Protein AF-A0A5C7B0N8-F1 (afdb_monomer_lite)

Radius of gyration: 20.18 Å; chains: 1; bounding box: 50×17×53 Å

pLDDT: mean 97.22, std 4.33, range [67.12, 98.81]

Organism: NCBI:txid237018

Sequence (92 aa):
MDKLEKVEMMDKILREFDDLKNSQTSVLKKISKIEADNINLGVGLLEKKLPDMWQNVDANLNLVTSLEEEFQAYRDKYYTDNNIKALQDAEE

Secondary structure (DSSP, 8-state):
--HHHHHHHHHHHHHHHHHHHHHHHHHHHHHHHHHHHHHHH--HHHHHHHHHHHHHHHHHHHHHHHHHHHHHHHHHHHHHHTTHHHHHHHH-

Foldseek 3Di:
DPLLVVLVVLVVVLVVLVVLLVVLVVVLVVLVVVVVVCVVVVDVVSVPVSVVVNVVSVVVSVVSVVVSVVSVVVSVCSCVVVVVVVVVVVVD

Structure (mmCIF, N/CA/C/O backbone):
data_AF-A0A5C7B0N8-F1
#
_entry.id   AF-A0A5C7B0N8-F1
#
loop_
_atom_site.group_PDB
_atom_site.id
_atom_site.type_symbol
_atom_site.label_atom_id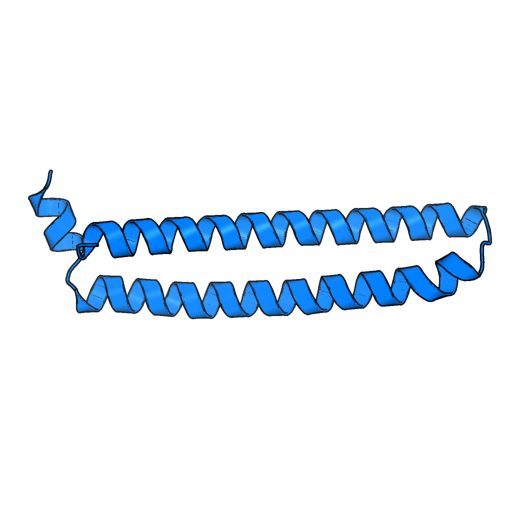
_atom_site.label_alt_id
_atom_site.label_comp_id
_atom_site.label_asym_id
_atom_site.label_entity_id
_atom_site.label_seq_id
_atom_site.pdbx_PDB_ins_code
_atom_site.Cartn_x
_atom_site.Cartn_y
_atom_site.Cartn_z
_atom_site.occupancy
_atom_site.B_iso_or_equiv
_atom_site.auth_seq_id
_atom_site.auth_comp_id
_atom_site.auth_asym_id
_atom_site.auth_atom_id
_atom_site.pdbx_PDB_model_num
ATOM 1 N N . MET A 1 1 ? 14.852 12.827 -17.835 1.00 77.69 1 MET A N 1
ATOM 2 C CA . MET A 1 1 ? 15.235 11.504 -17.340 1.00 77.69 1 MET A CA 1
ATOM 3 C C . MET A 1 1 ? 15.513 10.610 -18.520 1.00 77.69 1 MET A C 1
ATOM 5 O O . MET A 1 1 ? 14.613 10.441 -19.354 1.00 77.69 1 MET A O 1
ATOM 9 N N . ASP A 1 2 ? 16.738 10.117 -18.623 1.00 94.62 2 ASP A N 1
ATOM 10 C CA . ASP A 1 2 ? 17.076 9.049 -19.558 1.00 94.62 2 ASP A CA 1
ATOM 11 C C . ASP A 1 2 ? 16.368 7.733 -19.173 1.00 94.62 2 ASP A C 1
ATOM 13 O O . ASP A 1 2 ? 15.496 7.685 -18.297 1.00 94.62 2 ASP A O 1
ATOM 17 N N . LYS A 1 3 ? 16.648 6.663 -19.917 1.00 96.50 3 LYS A N 1
ATOM 18 C CA . LYS A 1 3 ? 15.959 5.387 -19.721 1.00 96.50 3 LYS A CA 1
ATOM 19 C C . LYS A 1 3 ? 16.334 4.712 -18.399 1.00 96.50 3 LYS A C 1
ATOM 21 O O . LYS A 1 3 ? 15.456 4.069 -17.826 1.00 96.50 3 LYS A O 1
ATOM 26 N N . LEU A 1 4 ? 17.572 4.870 -17.940 1.00 96.12 4 LEU A N 1
ATOM 27 C CA . LEU A 1 4 ? 18.079 4.291 -16.700 1.00 96.12 4 LEU A CA 1
ATOM 28 C C . LEU A 1 4 ? 17.545 5.063 -15.499 1.00 96.12 4 LEU A C 1
ATOM 30 O O . LEU A 1 4 ? 16.895 4.463 -14.646 1.00 96.12 4 LEU A O 1
ATOM 34 N N . GLU A 1 5 ? 17.643 6.393 -15.526 1.00 96.69 5 GLU A N 1
ATOM 35 C CA . GLU A 1 5 ? 17.077 7.281 -14.504 1.00 96.69 5 GLU A CA 1
ATOM 36 C C . GLU A 1 5 ? 15.569 7.035 -14.314 1.00 96.69 5 GLU A C 1
ATOM 38 O O . GLU A 1 5 ? 15.041 7.084 -13.202 1.00 96.69 5 GLU A O 1
ATOM 43 N N . LYS A 1 6 ? 14.841 6.734 -15.401 1.00 97.94 6 LYS A N 1
ATOM 44 C CA . LYS A 1 6 ? 13.420 6.364 -15.321 1.00 97.94 6 LYS A CA 1
ATOM 45 C C . LYS A 1 6 ? 13.193 5.050 -14.578 1.00 97.94 6 LYS A C 1
ATOM 47 O O . LYS A 1 6 ? 12.266 4.999 -13.776 1.00 97.94 6 LYS A O 1
ATOM 52 N N . VAL A 1 7 ? 13.985 4.009 -14.841 1.00 97.62 7 VAL A N 1
ATOM 53 C CA . VAL A 1 7 ? 13.857 2.725 -14.128 1.00 97.62 7 VAL A CA 1
ATOM 54 C C . VAL A 1 7 ? 14.227 2.882 -12.663 1.00 97.62 7 VAL A C 1
ATOM 56 O O . VAL A 1 7 ? 13.483 2.414 -11.812 1.00 97.62 7 VAL A O 1
ATOM 59 N N . GLU A 1 8 ? 15.301 3.600 -12.350 1.00 97.69 8 GLU A N 1
ATOM 60 C CA . GLU A 1 8 ? 15.686 3.867 -10.962 1.00 97.69 8 GLU A CA 1
ATOM 61 C C . GLU A 1 8 ? 14.589 4.609 -10.196 1.00 97.69 8 GLU A C 1
ATOM 63 O O . GLU A 1 8 ? 14.297 4.291 -9.039 1.00 97.69 8 GLU A O 1
ATOM 68 N N . MET A 1 9 ? 13.936 5.573 -10.851 1.00 98.56 9 MET A N 1
ATOM 69 C CA . MET A 1 9 ? 12.792 6.277 -10.284 1.00 98.56 9 MET A CA 1
ATOM 70 C C . MET A 1 9 ? 11.591 5.341 -10.081 1.00 98.56 9 MET A C 1
ATOM 72 O O . MET A 1 9 ? 10.924 5.438 -9.052 1.00 98.56 9 MET A O 1
ATOM 76 N N . MET A 1 10 ? 11.318 4.419 -11.012 1.00 98.56 10 MET A N 1
ATOM 77 C CA . MET A 1 10 ? 10.271 3.399 -10.840 1.00 98.56 10 MET A CA 1
ATOM 78 C C . MET A 1 10 ? 10.592 2.459 -9.671 1.00 98.56 10 MET A C 1
ATOM 80 O O . MET A 1 10 ? 9.732 2.236 -8.824 1.00 98.56 10 MET A O 1
ATOM 84 N N . ASP A 1 11 ? 11.833 1.982 -9.569 1.00 98.44 11 ASP A N 1
ATOM 85 C CA . ASP A 1 11 ? 12.296 1.115 -8.479 1.00 98.44 11 ASP A CA 1
ATOM 86 C C . ASP A 1 11 ? 12.221 1.835 -7.128 1.00 98.44 11 ASP A C 1
ATOM 88 O O . ASP A 1 11 ? 11.893 1.237 -6.104 1.00 98.44 11 ASP A O 1
ATOM 92 N N . LYS A 1 12 ? 12.480 3.148 -7.112 1.00 98.69 12 LYS A N 1
ATOM 93 C CA . LYS A 1 12 ? 12.254 3.980 -5.930 1.00 98.69 12 LYS A CA 1
ATOM 94 C C . LYS A 1 12 ? 10.773 4.039 -5.562 1.00 98.69 12 LYS A C 1
ATOM 96 O O . LYS A 1 12 ? 10.458 3.824 -4.402 1.00 98.69 12 LYS A O 1
ATOM 101 N N . ILE A 1 13 ? 9.884 4.304 -6.516 1.00 98.69 13 ILE A N 1
ATOM 102 C CA . ILE A 1 13 ? 8.435 4.359 -6.266 1.00 98.69 13 ILE A CA 1
ATOM 103 C C . ILE A 1 13 ? 7.910 3.014 -5.738 1.00 98.69 13 ILE A C 1
ATOM 105 O O . ILE A 1 13 ? 7.097 3.010 -4.820 1.00 98.69 13 ILE A O 1
ATOM 109 N N . LEU A 1 14 ? 8.401 1.881 -6.251 1.00 98.75 14 LEU A N 1
ATOM 110 C CA . LEU A 1 14 ? 8.046 0.548 -5.745 1.00 98.75 14 LEU A CA 1
ATOM 111 C C . LEU A 1 14 ? 8.450 0.352 -4.276 1.00 98.75 14 LEU A C 1
ATOM 113 O O . LEU A 1 14 ? 7.665 -0.170 -3.493 1.00 98.75 14 LEU A O 1
ATOM 117 N N . ARG A 1 15 ? 9.626 0.844 -3.864 1.00 98.69 15 ARG A N 1
ATOM 118 C CA . ARG A 1 15 ? 10.016 0.839 -2.441 1.00 98.69 15 ARG A CA 1
ATOM 119 C C . ARG A 1 15 ? 9.077 1.683 -1.576 1.00 98.69 15 ARG A C 1
ATOM 121 O O . ARG A 1 15 ? 8.703 1.252 -0.493 1.00 98.69 15 ARG A O 1
ATOM 128 N N . GLU A 1 16 ? 8.651 2.847 -2.068 1.00 98.69 16 GLU A N 1
ATOM 129 C CA . GLU A 1 16 ? 7.687 3.697 -1.352 1.00 98.69 16 GLU A CA 1
ATOM 130 C C . GLU A 1 16 ? 6.305 3.024 -1.221 1.00 98.69 16 GLU A C 1
ATOM 132 O O . GLU A 1 16 ? 5.613 3.231 -0.224 1.00 98.69 16 GLU A O 1
ATOM 137 N N . PHE A 1 17 ? 5.894 2.193 -2.190 1.00 98.69 17 PHE A N 1
ATOM 138 C CA . PHE A 1 17 ? 4.678 1.380 -2.075 1.00 98.69 17 PHE A CA 1
ATOM 139 C C . PHE A 1 17 ? 4.778 0.336 -0.956 1.00 98.69 17 PHE A C 1
ATOM 141 O O . PHE A 1 17 ? 3.843 0.221 -0.155 1.00 98.69 17 PHE A O 1
ATOM 148 N N . ASP A 1 18 ? 5.903 -0.373 -0.848 1.00 98.06 18 ASP A N 1
ATOM 149 C CA . ASP A 1 18 ? 6.126 -1.330 0.243 1.00 98.06 18 ASP A CA 1
ATOM 150 C C . ASP A 1 18 ? 6.141 -0.629 1.614 1.00 98.06 18 ASP A C 1
ATOM 152 O O . ASP A 1 18 ? 5.449 -1.040 2.553 1.00 98.06 18 ASP A O 1
ATOM 156 N N . ASP A 1 19 ? 6.829 0.511 1.716 1.00 98.56 19 ASP A N 1
ATOM 157 C CA . ASP A 1 19 ? 6.839 1.341 2.926 1.00 98.56 19 ASP A CA 1
ATOM 158 C C . ASP A 1 19 ? 5.431 1.833 3.307 1.00 98.56 19 ASP A C 1
ATOM 160 O O . ASP A 1 19 ? 5.056 1.847 4.492 1.00 98.56 19 ASP A O 1
ATOM 164 N N . LEU A 1 20 ? 4.607 2.187 2.317 1.00 98.44 20 LEU A N 1
ATOM 165 C CA . LEU A 1 20 ? 3.216 2.575 2.530 1.00 98.44 20 LEU A CA 1
ATOM 166 C C . LEU A 1 20 ? 2.375 1.403 3.059 1.00 98.44 20 LEU A C 1
ATOM 168 O O . LEU A 1 20 ? 1.635 1.586 4.032 1.00 98.44 20 LEU A O 1
ATOM 172 N N . LYS A 1 21 ? 2.519 0.191 2.507 1.00 98.31 21 LYS A N 1
ATOM 173 C CA . LYS A 1 21 ? 1.838 -1.024 3.005 1.00 98.31 21 LYS A CA 1
ATOM 174 C C . LYS A 1 21 ? 2.233 -1.353 4.440 1.00 98.31 21 LYS A C 1
ATOM 176 O O . LYS A 1 21 ? 1.370 -1.627 5.284 1.00 98.31 21 LYS A O 1
ATOM 181 N N . ASN A 1 22 ? 3.527 -1.274 4.742 1.00 98.38 22 ASN A N 1
ATOM 182 C CA . ASN A 1 22 ? 4.058 -1.474 6.088 1.00 98.38 22 ASN A CA 1
ATOM 183 C C . ASN A 1 22 ? 3.466 -0.450 7.072 1.00 98.38 22 ASN A C 1
ATOM 185 O O . ASN A 1 22 ? 3.028 -0.804 8.176 1.00 98.38 22 ASN A O 1
ATOM 189 N N . SER A 1 23 ? 3.364 0.810 6.647 1.00 98.50 23 SER A N 1
ATOM 190 C CA . SER A 1 23 ? 2.763 1.890 7.434 1.00 98.50 23 SER A CA 1
ATOM 191 C C . SER A 1 23 ? 1.275 1.652 7.699 1.00 98.50 23 SER A C 1
ATOM 193 O O . SER A 1 23 ? 0.836 1.751 8.847 1.00 98.50 23 SER A O 1
ATOM 195 N N . GLN A 1 24 ? 0.495 1.269 6.689 1.00 98.38 24 GLN A N 1
ATOM 196 C CA . GLN A 1 24 ? -0.939 0.995 6.841 1.00 98.38 24 GLN A CA 1
ATOM 197 C C . GLN A 1 24 ? -1.210 -0.230 7.718 1.00 98.38 24 GLN A C 1
ATOM 199 O O . GLN A 1 24 ? -2.062 -0.176 8.606 1.00 98.38 24 GLN A O 1
ATOM 204 N N . THR A 1 25 ? -0.405 -1.284 7.584 1.00 98.44 25 THR A N 1
ATOM 205 C CA . THR A 1 25 ? -0.449 -2.449 8.483 1.00 98.44 25 THR A CA 1
ATOM 206 C C . THR A 1 25 ? -0.194 -2.041 9.940 1.00 98.44 25 THR A C 1
ATOM 208 O O . THR A 1 25 ? -0.848 -2.531 10.865 1.00 98.44 25 THR A O 1
ATOM 211 N N . SER A 1 26 ? 0.742 -1.116 10.175 1.00 98.69 26 SER A N 1
ATOM 212 C CA . SER A 1 26 ? 1.005 -0.556 11.507 1.00 98.69 26 SER A CA 1
ATOM 213 C C . SER A 1 26 ? -0.189 0.245 12.039 1.00 98.69 26 SER A C 1
ATOM 215 O O . SER A 1 26 ? -0.542 0.113 13.213 1.00 98.69 26 SER A O 1
ATOM 217 N N . VAL A 1 27 ? -0.862 1.025 11.185 1.00 98.69 27 VAL A N 1
ATOM 218 C CA . VAL A 1 27 ? -2.093 1.744 11.550 1.00 98.69 27 VAL A CA 1
ATOM 219 C C . VAL A 1 27 ? -3.209 0.769 11.942 1.00 98.69 27 VAL A C 1
ATOM 221 O O . VAL A 1 27 ? -3.784 0.945 13.015 1.00 98.69 27 VAL A O 1
ATOM 224 N N . LEU A 1 28 ? -3.462 -0.294 11.168 1.00 98.75 28 LEU A N 1
ATOM 225 C CA . LEU A 1 28 ? -4.467 -1.322 11.501 1.00 98.75 28 LEU A CA 1
ATOM 226 C C . LEU A 1 28 ? -4.215 -1.953 12.876 1.00 98.75 28 LEU A C 1
ATOM 228 O O . LEU A 1 28 ? -5.129 -2.060 13.698 1.00 98.75 28 LEU A O 1
ATOM 232 N N . LYS A 1 29 ? -2.957 -2.313 13.168 1.00 98.75 29 LYS A N 1
ATOM 233 C CA . LYS A 1 29 ? -2.554 -2.851 14.481 1.00 98.75 29 LYS A CA 1
ATOM 234 C C . LYS A 1 29 ? -2.836 -1.861 15.611 1.00 98.75 29 LYS A C 1
ATOM 236 O O . LYS A 1 29 ? -3.297 -2.263 16.679 1.00 98.75 29 LYS A O 1
ATOM 241 N N . LYS A 1 30 ? -2.574 -0.569 15.392 1.00 98.81 30 LYS A N 1
ATOM 242 C CA . LYS A 1 30 ? -2.842 0.482 16.384 1.00 98.81 30 LYS A CA 1
ATOM 243 C C . LYS A 1 30 ? -4.336 0.685 16.611 1.00 98.81 30 LYS A C 1
ATOM 245 O O . LYS A 1 30 ? -4.732 0.771 17.766 1.00 98.81 30 LYS A O 1
ATOM 250 N N . ILE A 1 31 ? -5.151 0.707 15.554 1.00 98.69 31 ILE A N 1
ATOM 251 C CA . ILE A 1 31 ? -6.615 0.794 15.678 1.00 98.69 31 ILE A CA 1
ATOM 252 C C . ILE A 1 31 ? -7.137 -0.396 16.488 1.00 98.69 31 ILE A C 1
ATOM 254 O O . ILE A 1 31 ? -7.804 -0.188 17.496 1.00 98.69 31 ILE A O 1
ATOM 258 N N . SER A 1 32 ? -6.719 -1.616 16.137 1.00 98.56 32 SER A N 1
ATOM 259 C CA . SER A 1 32 ? -7.119 -2.846 16.841 1.00 98.56 32 SER A CA 1
ATOM 260 C C . SER A 1 32 ? -6.738 -2.819 18.330 1.00 98.56 32 SER A C 1
ATOM 262 O O . SER A 1 32 ? -7.481 -3.288 19.189 1.00 98.56 32 SER A O 1
ATOM 264 N N . LYS A 1 33 ? -5.577 -2.239 18.667 1.00 98.69 33 LYS A N 1
ATOM 265 C CA . LYS A 1 33 ? -5.162 -2.063 20.065 1.00 98.69 33 LYS A CA 1
ATOM 266 C C . LYS A 1 33 ? -6.060 -1.068 20.807 1.00 98.69 33 LYS A C 1
ATOM 268 O O . LYS A 1 33 ? -6.451 -1.345 21.934 1.00 98.69 33 LYS A O 1
ATOM 273 N N . ILE A 1 34 ? -6.403 0.058 20.179 1.00 98.62 34 ILE A N 1
ATOM 274 C CA . ILE A 1 34 ? -7.313 1.048 20.773 1.00 98.62 34 ILE A CA 1
ATOM 275 C C . ILE A 1 34 ? -8.707 0.435 20.972 1.00 98.62 34 ILE A C 1
ATOM 277 O O . ILE A 1 34 ? -9.334 0.690 21.996 1.00 98.62 34 ILE A O 1
ATOM 281 N N . GLU A 1 35 ? -9.183 -0.400 20.044 1.00 98.19 35 GLU A N 1
ATOM 282 C CA . GLU A 1 35 ? -10.439 -1.146 20.204 1.00 98.19 35 GLU A CA 1
ATOM 283 C C . GLU A 1 35 ? -10.390 -2.068 21.423 1.00 98.19 35 GLU A C 1
ATOM 285 O O . GLU A 1 35 ? -11.295 -2.022 22.254 1.00 98.19 35 GLU A O 1
ATOM 290 N N . ALA A 1 36 ? -9.312 -2.846 21.572 1.00 98.44 36 ALA A N 1
ATOM 291 C CA . ALA A 1 36 ? -9.118 -3.728 22.720 1.00 98.44 36 ALA A CA 1
ATOM 292 C C . ALA A 1 36 ? -9.070 -2.958 24.051 1.00 98.44 36 ALA A C 1
ATOM 294 O O . ALA A 1 36 ? -9.695 -3.372 25.028 1.00 98.44 36 ALA A O 1
ATOM 295 N N . ASP A 1 37 ? -8.383 -1.814 24.089 1.00 98.69 37 ASP A N 1
ATOM 296 C CA . ASP A 1 37 ? -8.352 -0.945 25.268 1.00 98.69 37 ASP A CA 1
ATOM 297 C C . ASP A 1 37 ? -9.752 -0.366 25.561 1.00 98.69 37 ASP A C 1
ATOM 299 O O . ASP A 1 37 ? -10.175 -0.295 26.719 1.00 98.69 37 ASP A O 1
ATOM 303 N N . ASN A 1 38 ? -10.516 -0.022 24.517 1.00 98.44 38 ASN A N 1
ATOM 304 C CA . ASN A 1 38 ? -11.865 0.517 24.649 1.00 98.44 38 ASN A CA 1
ATOM 305 C C . ASN A 1 38 ? -12.889 -0.500 25.178 1.00 98.44 38 ASN A C 1
ATOM 307 O O . ASN A 1 38 ? -13.869 -0.077 25.782 1.00 98.44 38 ASN A O 1
ATOM 311 N N . ILE A 1 39 ? -12.659 -1.812 25.040 1.00 97.69 39 ILE A N 1
ATOM 312 C CA . ILE A 1 39 ? -13.511 -2.840 25.674 1.00 97.69 39 ILE A CA 1
ATOM 313 C C . ILE A 1 39 ? -13.580 -2.618 27.191 1.00 97.69 39 ILE A C 1
ATOM 315 O O . ILE A 1 39 ? -14.644 -2.746 27.792 1.00 97.69 39 ILE A O 1
ATOM 319 N N . ASN A 1 40 ? -12.458 -2.242 27.810 1.00 97.44 40 ASN A N 1
ATOM 320 C CA . ASN A 1 40 ? -12.408 -1.953 29.243 1.00 97.44 40 ASN A CA 1
ATOM 321 C C . ASN A 1 40 ? -12.974 -0.564 29.577 1.00 97.44 40 ASN A C 1
ATOM 323 O O . ASN A 1 40 ? -13.491 -0.357 30.672 1.00 97.44 40 ASN A O 1
ATOM 327 N N . LEU A 1 41 ? -12.845 0.393 28.652 1.00 98.19 41 LEU A N 1
ATOM 328 C CA . LEU A 1 41 ? -13.264 1.781 28.853 1.00 98.19 41 LEU A CA 1
ATOM 329 C C . LEU A 1 41 ? -14.772 1.999 28.619 1.00 98.19 41 LEU A C 1
ATOM 331 O O . LEU A 1 41 ? -15.360 2.877 29.246 1.00 98.19 41 LEU A O 1
ATOM 335 N N . GLY A 1 42 ? -15.396 1.230 27.722 1.00 97.75 42 GLY A N 1
ATOM 336 C CA . GLY A 1 42 ? -16.828 1.295 27.411 1.00 97.75 42 GLY A CA 1
ATOM 337 C C . GLY A 1 42 ? -17.278 2.599 26.741 1.00 97.75 42 GLY A C 1
ATOM 338 O O . GLY A 1 42 ?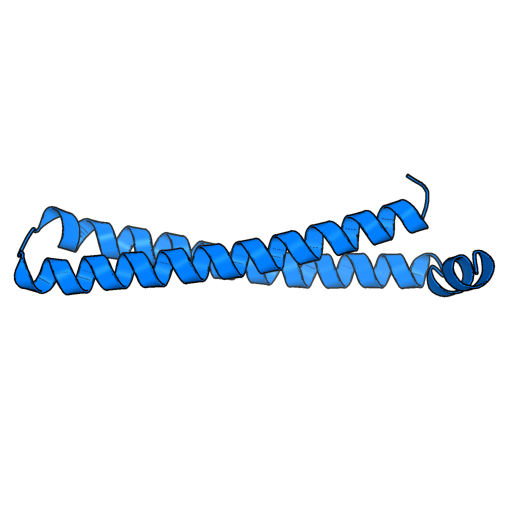 -18.412 3.042 26.936 1.00 97.75 42 GLY A O 1
ATOM 339 N N . VAL A 1 43 ? -16.404 3.274 25.982 1.00 98.62 43 VAL A N 1
ATOM 340 C CA . VAL A 1 43 ? -16.762 4.531 25.305 1.00 98.62 43 VAL A CA 1
ATOM 341 C C . VAL A 1 43 ? -17.445 4.229 23.972 1.00 98.62 43 VAL A C 1
ATOM 343 O O . VAL A 1 43 ? -16.802 3.923 22.969 1.00 98.62 43 VAL A O 1
ATOM 346 N N . GLY A 1 44 ? -18.765 4.419 23.932 1.00 98.44 44 GLY A N 1
ATOM 347 C CA . GLY A 1 44 ? -19.584 4.153 22.742 1.00 98.44 44 GLY A CA 1
ATOM 348 C C . GLY A 1 44 ? -19.250 4.998 21.503 1.00 98.44 44 GLY A C 1
ATOM 349 O O . GLY A 1 44 ? -19.634 4.639 20.392 1.00 98.44 44 GLY A O 1
ATOM 350 N N . LEU A 1 45 ? -18.529 6.120 21.649 1.00 98.31 45 LEU A N 1
ATOM 351 C CA . LEU A 1 45 ? -17.984 6.853 20.496 1.00 98.31 45 LEU A CA 1
ATOM 352 C C . LEU A 1 45 ? -16.926 6.015 19.767 1.00 98.31 45 LEU A C 1
ATOM 354 O O . LEU A 1 45 ? -16.944 5.936 18.540 1.00 98.31 45 LEU A O 1
ATOM 358 N N . LEU A 1 46 ? -16.021 5.397 20.525 1.00 98.38 46 LEU A N 1
ATOM 359 C CA . LEU A 1 46 ? -14.926 4.594 19.995 1.00 98.38 46 LEU A CA 1
ATOM 360 C C . LEU A 1 46 ? -15.450 3.279 19.408 1.00 98.38 46 LEU A C 1
ATOM 362 O O . LEU A 1 46 ? -15.060 2.934 18.298 1.00 98.38 46 LEU A O 1
ATOM 366 N N . GLU A 1 47 ? -16.420 2.631 20.065 1.00 98.00 47 GLU A N 1
ATOM 367 C CA . GLU A 1 47 ? -17.096 1.423 19.551 1.00 98.00 47 GLU A CA 1
A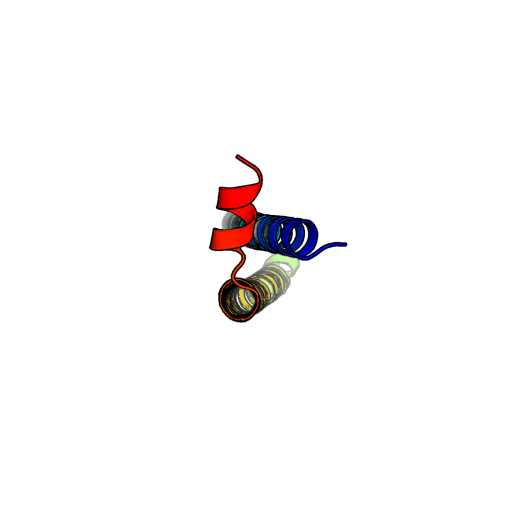TOM 368 C C . GLU A 1 47 ? -17.718 1.633 18.166 1.00 98.00 47 GLU A C 1
ATOM 370 O O . GLU A 1 47 ? -17.746 0.722 17.346 1.00 98.00 47 GLU A O 1
ATOM 375 N N . LYS A 1 48 ? -18.218 2.844 17.895 1.00 98.00 48 LYS A N 1
ATOM 376 C CA . LYS A 1 48 ? -18.848 3.180 16.614 1.00 98.00 48 LYS A CA 1
ATOM 377 C C . LYS A 1 48 ? -17.849 3.595 15.542 1.00 98.00 48 LYS A C 1
ATOM 379 O O . LYS A 1 48 ? -18.146 3.429 14.370 1.00 98.00 48 LYS A O 1
ATOM 384 N N . LYS A 1 49 ? -16.728 4.218 15.917 1.00 98.44 49 LYS A N 1
ATOM 385 C CA . LYS A 1 49 ? -15.830 4.890 14.961 1.00 98.44 49 LYS A CA 1
ATOM 386 C C . LYS A 1 49 ? -14.567 4.115 14.630 1.00 98.44 49 LYS A C 1
ATOM 388 O O . LYS A 1 49 ? -14.088 4.237 13.507 1.00 98.44 49 LYS A O 1
ATOM 393 N N . LEU A 1 50 ? -14.034 3.331 15.561 1.00 98.38 50 LEU A N 1
ATOM 394 C CA . LEU A 1 50 ? -12.834 2.537 15.302 1.00 98.38 50 LEU A CA 1
ATOM 395 C C . LEU A 1 50 ? -13.051 1.461 14.221 1.00 98.38 50 LEU A C 1
ATOM 397 O O . LEU A 1 50 ? -12.186 1.386 13.348 1.00 98.38 50 LEU A O 1
ATOM 401 N N . PRO A 1 51 ? -14.206 0.759 14.151 1.00 98.31 51 PRO A N 1
ATOM 402 C CA . PRO A 1 51 ? -14.445 -0.208 13.080 1.00 98.31 51 PRO A CA 1
ATOM 403 C C . PRO A 1 51 ? -14.471 0.440 11.691 1.00 98.31 51 PRO A C 1
ATOM 405 O O . PRO A 1 51 ? -13.842 -0.069 10.766 1.00 98.31 51 PRO A O 1
ATOM 408 N N . ASP A 1 52 ? -15.125 1.601 11.553 1.00 98.38 52 ASP A N 1
ATOM 409 C CA . ASP A 1 52 ? -15.143 2.369 10.299 1.00 98.38 52 ASP A CA 1
ATOM 410 C C . ASP A 1 52 ? -13.718 2.776 9.888 1.00 98.38 52 ASP A C 1
ATOM 412 O O . ASP A 1 52 ? -13.335 2.689 8.721 1.00 98.38 52 ASP A O 1
ATOM 416 N N . MET A 1 53 ? -12.906 3.238 10.846 1.00 98.44 53 MET A N 1
ATOM 417 C CA . MET A 1 53 ? -11.511 3.603 10.587 1.00 98.44 53 MET A CA 1
ATOM 418 C C . MET A 1 53 ? -10.685 2.388 10.162 1.00 98.44 53 MET A C 1
ATOM 420 O O . MET A 1 53 ? -9.923 2.491 9.202 1.00 98.44 53 MET A O 1
ATOM 424 N N . TRP A 1 54 ? -10.845 1.252 10.843 1.00 98.62 54 TRP A N 1
ATOM 425 C CA . TRP A 1 54 ? -10.155 0.007 10.514 1.00 98.62 54 TRP A CA 1
ATOM 426 C C . TRP A 1 54 ? -10.488 -0.435 9.087 1.00 98.62 54 TRP A C 1
ATOM 428 O O . TRP A 1 54 ? -9.581 -0.628 8.281 1.00 98.62 54 TRP A O 1
ATOM 438 N N . GLN A 1 55 ? -11.780 -0.495 8.743 1.00 98.62 55 GLN A N 1
ATOM 439 C CA . GLN A 1 55 ? -12.252 -0.899 7.415 1.00 98.62 55 GLN A CA 1
ATOM 440 C C . GLN A 1 55 ? -11.726 0.012 6.305 1.00 98.62 55 GLN A C 1
ATOM 442 O O . GLN A 1 55 ? -11.326 -0.473 5.252 1.00 98.62 55 GLN A O 1
ATOM 447 N N . ASN A 1 56 ? -11.686 1.326 6.535 1.00 98.50 56 ASN A N 1
ATOM 448 C CA . ASN A 1 56 ? -11.161 2.265 5.544 1.00 98.50 56 ASN A CA 1
ATOM 449 C C . ASN A 1 56 ? -9.653 2.090 5.313 1.00 98.50 56 ASN A C 1
ATOM 451 O O . ASN A 1 56 ? -9.195 2.199 4.175 1.00 98.50 56 ASN A O 1
ATOM 455 N N . VAL A 1 57 ? -8.876 1.815 6.367 1.00 98.56 57 VAL A N 1
ATOM 456 C CA . VAL A 1 57 ? -7.433 1.557 6.231 1.00 98.56 57 VAL A CA 1
ATOM 457 C C . VAL A 1 57 ? -7.185 0.211 5.547 1.00 98.56 57 VAL A C 1
ATOM 459 O O . VAL A 1 57 ? -6.320 0.140 4.683 1.00 98.56 57 VAL A O 1
ATOM 462 N N . ASP A 1 58 ? -7.963 -0.825 5.864 1.00 98.69 58 ASP A N 1
ATOM 463 C CA . ASP A 1 58 ? -7.863 -2.144 5.225 1.00 98.69 58 ASP A CA 1
ATOM 464 C C . ASP A 1 58 ? -8.226 -2.083 3.733 1.00 98.69 58 ASP A C 1
ATOM 466 O O . ASP A 1 58 ? -7.478 -2.547 2.871 1.00 98.69 58 ASP A O 1
ATOM 470 N N . ALA A 1 59 ? -9.320 -1.394 3.399 1.00 98.69 59 ALA A N 1
ATOM 471 C CA . ALA A 1 59 ? -9.696 -1.140 2.014 1.00 98.69 59 ALA A CA 1
ATOM 472 C C . ALA A 1 59 ? -8.594 -0.379 1.260 1.00 98.69 59 ALA A C 1
ATOM 474 O O . ALA A 1 59 ? -8.290 -0.707 0.113 1.00 98.69 59 ALA A O 1
ATOM 475 N N . ASN A 1 60 ? -7.963 0.613 1.896 1.00 98.38 60 ASN A N 1
ATOM 476 C CA . ASN A 1 60 ? -6.863 1.337 1.271 1.00 98.38 60 ASN A CA 1
ATOM 477 C C . ASN A 1 60 ? -5.602 0.474 1.112 1.00 98.38 60 ASN A C 1
ATOM 479 O O . ASN A 1 60 ? -4.962 0.571 0.070 1.00 98.38 60 ASN A O 1
ATOM 483 N N . LEU A 1 61 ? -5.304 -0.420 2.057 1.00 98.62 61 LEU A N 1
ATOM 484 C CA . LEU A 1 61 ? -4.191 -1.371 1.958 1.00 98.62 61 LEU A CA 1
ATOM 485 C C . LEU A 1 61 ? -4.342 -2.293 0.748 1.00 98.62 61 LEU A C 1
ATOM 487 O O . LEU A 1 61 ? -3.375 -2.518 0.016 1.00 98.62 61 LEU A O 1
ATOM 491 N N . ASN A 1 62 ? -5.563 -2.759 0.484 1.00 98.50 62 ASN A N 1
ATOM 492 C CA . ASN A 1 62 ? -5.863 -3.558 -0.703 1.00 98.50 62 ASN A CA 1
ATOM 493 C C . ASN A 1 62 ? -5.673 -2.754 -2.001 1.00 98.50 62 ASN A C 1
ATOM 495 O O . ASN A 1 62 ? -5.102 -3.268 -2.966 1.00 98.50 62 ASN A O 1
ATOM 499 N N . LEU A 1 63 ? -6.092 -1.482 -2.023 1.00 98.62 63 LEU A N 1
ATOM 500 C CA . LEU A 1 63 ? -5.887 -0.596 -3.176 1.00 98.62 63 LEU A CA 1
ATOM 501 C C . LEU A 1 63 ? -4.400 -0.324 -3.435 1.00 98.62 63 LEU A C 1
ATOM 503 O O . LEU A 1 63 ? -3.963 -0.390 -4.580 1.00 98.62 63 LEU A O 1
ATOM 507 N N . VAL A 1 64 ? -3.625 -0.043 -2.385 1.00 98.50 64 VAL A N 1
ATOM 508 C CA . VAL A 1 64 ? -2.176 0.188 -2.478 1.00 98.50 64 VAL A CA 1
ATOM 509 C C . VAL A 1 64 ? -1.465 -1.059 -2.996 1.00 98.50 64 VAL A C 1
ATOM 511 O O . VAL A 1 64 ? -0.642 -0.946 -3.896 1.00 98.50 64 VAL A O 1
ATOM 514 N N . THR A 1 65 ? -1.820 -2.238 -2.481 1.00 98.25 65 THR A N 1
ATOM 515 C CA . THR A 1 65 ? -1.233 -3.515 -2.921 1.00 98.25 65 THR A CA 1
ATOM 516 C C . THR A 1 65 ? -1.537 -3.793 -4.394 1.00 98.25 65 THR A C 1
ATOM 518 O O . THR A 1 65 ? -0.636 -4.128 -5.152 1.00 98.25 65 THR A O 1
ATOM 521 N N . SER A 1 66 ? -2.782 -3.575 -4.828 1.00 98.56 66 SER A N 1
ATOM 522 C CA . SER A 1 66 ? -3.161 -3.773 -6.236 1.00 98.56 66 SER A CA 1
ATOM 523 C C . SER A 1 66 ? -2.418 -2.801 -7.163 1.00 98.56 66 SER A C 1
ATOM 525 O O . SER A 1 66 ? -1.922 -3.190 -8.217 1.00 98.56 66 SER A O 1
ATOM 527 N N . LEU A 1 67 ? -2.291 -1.533 -6.755 1.00 98.62 67 LEU A N 1
ATOM 528 C CA . LEU A 1 67 ? -1.582 -0.519 -7.536 1.00 98.62 67 LEU A CA 1
ATOM 529 C C . LEU A 1 67 ? -0.072 -0.788 -7.613 1.00 98.62 67 LEU A C 1
ATOM 531 O O . LEU A 1 67 ? 0.529 -0.556 -8.660 1.00 98.62 67 LEU A O 1
ATOM 535 N N . GLU A 1 68 ? 0.540 -1.276 -6.532 1.00 98.56 68 GLU A N 1
ATOM 536 C CA . GLU A 1 68 ? 1.938 -1.718 -6.521 1.00 98.56 68 GLU A CA 1
ATOM 537 C C . GLU A 1 68 ? 2.167 -2.834 -7.552 1.00 98.56 68 GLU A C 1
ATOM 539 O O . GLU A 1 68 ? 3.090 -2.732 -8.359 1.00 98.56 68 GLU A O 1
ATOM 544 N N . GLU A 1 69 ? 1.306 -3.857 -7.580 1.00 98.62 69 GLU A N 1
ATOM 545 C CA . GLU A 1 69 ? 1.393 -4.972 -8.535 1.00 98.62 69 GLU A CA 1
ATOM 546 C C . GLU A 1 69 ? 1.246 -4.502 -9.991 1.00 98.62 69 GLU A C 1
ATOM 548 O O . GLU A 1 69 ? 2.047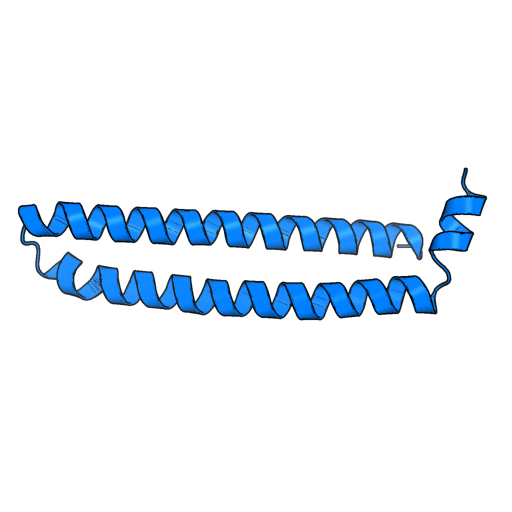 -4.868 -10.859 1.00 98.62 69 GLU A O 1
ATOM 553 N N . GLU A 1 70 ? 0.260 -3.644 -10.269 1.00 98.75 70 GLU A N 1
ATOM 554 C CA . GLU A 1 70 ? 0.073 -3.043 -11.594 1.00 98.75 70 GLU A CA 1
ATOM 555 C C . GLU A 1 70 ? 1.287 -2.200 -12.015 1.00 98.75 70 GLU A C 1
ATOM 557 O O . GLU A 1 70 ? 1.732 -2.255 -13.169 1.00 98.75 70 GLU A O 1
ATOM 562 N N . PHE A 1 71 ? 1.860 -1.437 -11.081 1.00 98.75 71 PHE A N 1
ATOM 563 C CA . PHE A 1 71 ? 3.016 -0.590 -11.351 1.00 98.75 71 PHE A CA 1
ATOM 564 C C . PHE A 1 71 ? 4.308 -1.397 -11.531 1.00 98.75 71 PHE A C 1
ATOM 566 O O . PHE A 1 71 ? 5.114 -1.062 -12.402 1.00 98.75 71 PHE A O 1
ATOM 573 N N . GLN A 1 72 ? 4.483 -2.493 -10.790 1.00 98.75 72 GLN A N 1
ATOM 574 C CA . GLN A 1 72 ? 5.576 -3.446 -10.987 1.00 98.75 72 GLN A CA 1
ATOM 575 C C . GLN A 1 72 ? 5.528 -4.027 -12.404 1.00 98.75 72 GLN A C 1
ATOM 577 O O . GLN A 1 72 ? 6.523 -3.975 -13.128 1.00 98.75 72 GLN A O 1
ATOM 582 N N . ALA A 1 73 ? 4.354 -4.487 -12.850 1.00 98.69 73 ALA A N 1
ATOM 583 C CA . ALA A 1 73 ? 4.177 -4.999 -14.208 1.00 98.69 73 ALA A CA 1
ATOM 584 C C . ALA A 1 73 ? 4.481 -3.930 -15.274 1.00 98.69 73 ALA A C 1
ATOM 586 O O . ALA A 1 73 ? 5.112 -4.219 -16.297 1.00 98.69 73 ALA A O 1
ATOM 587 N N . TYR A 1 74 ? 4.076 -2.679 -15.032 1.00 98.69 74 TYR A N 1
ATOM 588 C CA . TYR A 1 74 ? 4.419 -1.552 -15.899 1.00 98.69 74 TYR A CA 1
ATOM 589 C C . TYR A 1 74 ? 5.935 -1.306 -15.961 1.00 98.69 74 TYR A C 1
ATOM 591 O O . TYR A 1 74 ? 6.487 -1.161 -17.057 1.00 98.69 74 TYR A O 1
ATOM 599 N N . ARG A 1 75 ? 6.616 -1.285 -14.808 1.00 98.44 75 ARG A N 1
ATOM 600 C CA . ARG A 1 75 ? 8.073 -1.124 -14.711 1.00 98.44 75 ARG A CA 1
ATOM 601 C C . ARG A 1 75 ? 8.795 -2.239 -15.454 1.00 98.44 75 ARG A C 1
ATOM 603 O O . ARG A 1 75 ? 9.718 -1.953 -16.214 1.00 98.44 75 ARG A O 1
ATOM 610 N N . ASP A 1 76 ? 8.382 -3.490 -15.275 1.00 98.56 76 ASP A N 1
ATOM 611 C CA . ASP A 1 76 ? 9.040 -4.643 -15.898 1.00 98.56 76 ASP A CA 1
ATOM 612 C C . ASP A 1 76 ? 8.870 -4.641 -17.412 1.00 98.56 76 ASP A C 1
ATOM 614 O O . ASP A 1 76 ? 9.838 -4.845 -18.148 1.00 98.56 76 ASP A O 1
ATOM 618 N N . LYS A 1 77 ? 7.675 -4.287 -17.895 1.00 98.50 77 LYS A N 1
ATOM 619 C CA . LYS A 1 77 ? 7.456 -4.060 -19.323 1.00 98.50 77 LYS A CA 1
ATOM 620 C C . LYS A 1 77 ? 8.369 -2.953 -19.852 1.00 98.50 77 LYS A C 1
ATOM 622 O O . LYS A 1 77 ? 9.019 -3.137 -20.878 1.00 98.50 77 LYS A O 1
ATOM 627 N N . TYR A 1 78 ? 8.460 -1.824 -19.147 1.00 98.44 78 TYR A N 1
ATOM 628 C CA . TYR A 1 78 ? 9.357 -0.734 -19.531 1.00 98.44 78 TYR A CA 1
ATOM 629 C C . TYR A 1 78 ? 10.824 -1.188 -19.564 1.00 98.44 78 TYR A C 1
ATOM 631 O O . TYR A 1 78 ? 11.551 -0.814 -20.487 1.00 98.44 78 TYR A O 1
ATOM 639 N N . TYR A 1 79 ? 11.249 -2.008 -18.599 1.00 98.25 79 TYR A N 1
ATOM 640 C CA . TYR A 1 79 ? 12.600 -2.558 -18.515 1.00 98.25 79 TYR A CA 1
ATOM 641 C C . TYR A 1 79 ? 12.942 -3.420 -19.738 1.00 98.25 79 TYR A C 1
ATOM 643 O O . TYR A 1 79 ? 13.996 -3.236 -20.359 1.00 98.25 79 TYR A O 1
ATOM 651 N N . THR A 1 80 ? 12.032 -4.317 -20.125 1.00 98.12 80 THR A N 1
ATOM 652 C CA . THR A 1 80 ? 12.191 -5.184 -21.300 1.00 98.12 80 THR A CA 1
ATOM 653 C C . THR A 1 80 ? 12.123 -4.401 -22.610 1.00 98.12 80 THR A C 1
ATOM 655 O O . THR A 1 80 ? 13.044 -4.506 -23.416 1.00 98.12 80 THR A O 1
ATOM 658 N N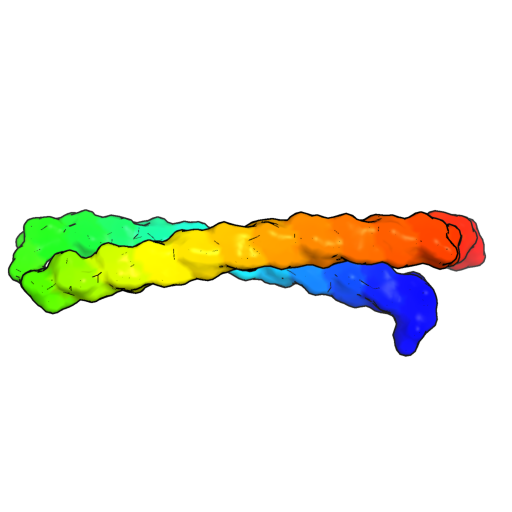 . ASP A 1 81 ? 11.099 -3.563 -22.809 1.00 98.25 81 ASP A N 1
ATOM 659 C CA . ASP A 1 81 ? 10.876 -2.811 -24.059 1.00 98.25 81 ASP A CA 1
ATOM 660 C C . ASP A 1 81 ? 12.049 -1.877 -24.408 1.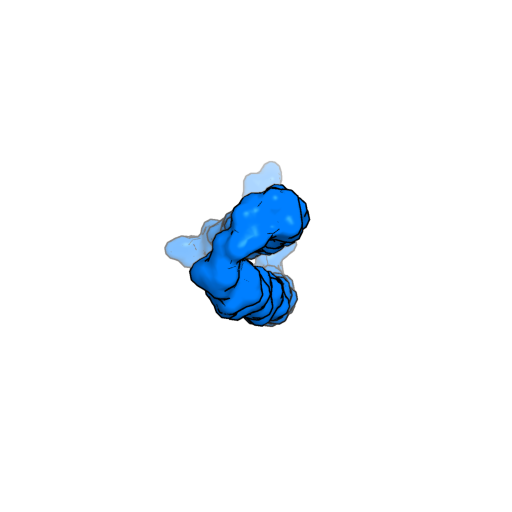00 98.25 81 ASP A C 1
ATOM 662 O O . ASP A 1 81 ? 12.243 -1.490 -25.563 1.00 98.25 81 ASP A O 1
ATOM 666 N N . ASN A 1 82 ? 12.843 -1.494 -23.407 1.00 97.19 82 ASN A N 1
ATOM 667 C CA . ASN A 1 82 ? 13.957 -0.568 -23.558 1.00 97.19 82 ASN A CA 1
ATOM 668 C C . ASN A 1 82 ? 15.341 -1.218 -23.504 1.00 97.19 82 ASN A C 1
ATOM 670 O O . ASN A 1 82 ? 16.323 -0.476 -23.566 1.00 97.19 82 ASN A O 1
ATOM 674 N N . ASN A 1 83 ? 15.430 -2.551 -23.417 1.00 96.38 83 ASN A N 1
ATOM 675 C CA . ASN A 1 83 ? 16.688 -3.287 -23.253 1.00 96.38 83 ASN A CA 1
ATOM 676 C C . ASN A 1 83 ? 17.554 -2.713 -22.121 1.00 96.38 83 ASN A C 1
ATOM 678 O O . ASN A 1 83 ? 18.767 -2.570 -22.271 1.00 96.38 83 ASN A O 1
ATOM 682 N N . ILE A 1 84 ? 16.932 -2.363 -20.991 1.00 96.69 84 ILE A N 1
ATOM 683 C CA . ILE A 1 84 ? 17.613 -1.658 -19.897 1.00 96.69 84 ILE A CA 1
ATOM 684 C C . ILE A 1 84 ? 18.821 -2.444 -19.388 1.00 96.69 84 ILE A C 1
ATOM 686 O O . ILE A 1 84 ? 19.855 -1.843 -19.124 1.00 96.69 84 ILE A O 1
ATOM 690 N N . LYS A 1 85 ? 18.737 -3.779 -19.345 1.00 95.44 85 LYS A N 1
ATOM 691 C CA . LYS A 1 85 ? 19.867 -4.632 -18.959 1.00 95.44 85 LYS A CA 1
ATOM 692 C C . LYS A 1 85 ? 21.118 -4.374 -19.803 1.00 95.44 85 LYS A C 1
ATOM 694 O O . LYS A 1 85 ? 22.196 -4.212 -19.254 1.00 95.44 85 LYS A O 1
ATOM 699 N N . ALA A 1 86 ? 20.959 -4.271 -21.122 1.00 95.38 86 ALA A N 1
ATOM 700 C CA . ALA A 1 86 ? 22.076 -4.005 -22.023 1.00 95.38 86 ALA A CA 1
ATOM 701 C C . ALA A 1 86 ? 22.654 -2.592 -21.840 1.00 95.38 86 ALA A C 1
ATOM 703 O O . ALA A 1 86 ? 23.838 -2.391 -22.077 1.00 95.38 86 ALA A O 1
ATOM 704 N N . LEU A 1 87 ? 21.826 -1.622 -21.434 1.00 93.38 87 LEU A N 1
ATOM 705 C CA . LEU A 1 87 ? 22.294 -0.274 -21.106 1.00 93.38 87 LEU A CA 1
ATOM 706 C C . LEU A 1 87 ? 23.081 -0.264 -19.790 1.00 93.38 87 LEU A C 1
ATOM 708 O O . LEU A 1 87 ? 24.143 0.337 -19.746 1.00 93.38 87 LEU A O 1
ATOM 712 N N . GLN A 1 88 ? 22.603 -0.974 -18.763 1.00 91.94 88 GLN A N 1
ATOM 713 C CA . GLN A 1 88 ? 23.308 -1.122 -17.482 1.00 91.94 88 GLN A CA 1
ATOM 714 C C . GLN A 1 88 ? 24.675 -1.794 -17.663 1.00 91.94 88 GLN A C 1
ATOM 716 O O . GLN A 1 88 ? 25.671 -1.288 -17.165 1.00 91.94 88 GLN A O 1
ATOM 721 N N . ASP A 1 89 ? 24.733 -2.884 -18.434 1.00 93.31 89 ASP A N 1
ATOM 722 C CA . ASP A 1 89 ? 25.977 -3.627 -18.687 1.00 93.31 89 ASP A CA 1
ATOM 723 C C . ASP A 1 89 ? 26.998 -2.827 -19.526 1.00 93.31 89 ASP A C 1
ATOM 725 O O . ASP A 1 89 ? 28.166 -3.196 -19.585 1.00 93.31 89 ASP A O 1
ATOM 729 N N . ALA A 1 90 ? 26.567 -1.763 -20.215 1.00 90.12 90 ALA A N 1
ATOM 730 C CA . ALA A 1 90 ? 27.437 -0.895 -21.011 1.00 90.12 90 ALA A CA 1
ATOM 731 C C . ALA A 1 90 ? 28.001 0.300 -20.219 1.00 90.12 90 ALA A C 1
ATOM 733 O O . ALA A 1 90 ? 28.895 0.983 -20.724 1.00 90.12 90 ALA A O 1
ATOM 734 N N . GLU A 1 91 ? 27.457 0.578 -19.030 1.00 83.50 91 GLU A N 1
ATOM 735 C CA . GLU A 1 91 ? 27.924 1.632 -18.118 1.00 83.50 91 GLU A CA 1
ATOM 736 C C . GLU A 1 91 ? 28.866 1.110 -17.013 1.00 83.50 91 GLU A C 1
ATOM 738 O O . GLU A 1 91 ? 29.528 1.924 -16.364 1.00 83.50 91 GLU A O 1
ATOM 743 N N . GLU A 1 92 ? 28.954 -0.215 -16.825 1.00 67.12 92 GLU A N 1
ATOM 744 C CA . GLU A 1 92 ? 29.994 -0.901 -16.027 1.00 67.12 92 GLU A CA 1
ATOM 745 C C . GLU A 1 92 ? 31.324 -1.049 -16.787 1.00 67.12 92 GLU A C 1
ATOM 747 O O . GLU A 1 92 ? 32.383 -0.848 -16.142 1.00 67.12 92 GLU A O 1
#